Protein AF-A0A952C5L6-F1 (afdb_monomer_lite)

pLDDT: mean 90.6, std 7.29, range [55.19, 97.88]

Structure (mmCIF, N/CA/C/O backbone):
data_AF-A0A952C5L6-F1
#
_entry.id   AF-A0A952C5L6-F1
#
loop_
_atom_site.group_PDB
_atom_site.id
_atom_site.type_symbol
_atom_site.label_atom_id
_atom_site.label_alt_id
_atom_site.label_comp_id
_atom_site.label_asym_id
_atom_site.label_entity_id
_atom_site.label_seq_id
_atom_site.pdbx_PDB_ins_code
_atom_site.Cartn_x
_atom_site.Cartn_y
_atom_site.Cartn_z
_atom_site.occupancy
_atom_site.B_iso_or_equiv
_atom_site.auth_seq_id
_atom_site.auth_comp_id
_atom_site.auth_asym_id
_atom_site.auth_atom_id
_atom_site.pdbx_PDB_model_num
ATOM 1 N N . MET A 1 1 ? 37.192 -28.153 12.122 1.00 55.19 1 MET A N 1
ATOM 2 C CA . MET A 1 1 ? 35.811 -27.639 12.340 1.00 55.19 1 MET A CA 1
ATOM 3 C C . MET A 1 1 ? 35.531 -26.271 11.698 1.00 55.19 1 MET A C 1
ATOM 5 O O . MET A 1 1 ? 34.411 -26.068 11.243 1.00 55.19 1 MET A O 1
ATOM 9 N N . VAL A 1 2 ? 36.503 -25.351 11.609 1.00 61.19 2 VAL A N 1
ATOM 10 C CA . VAL A 1 2 ? 36.312 -23.989 11.049 1.00 61.19 2 VAL A CA 1
ATOM 11 C C . VAL A 1 2 ? 35.949 -23.981 9.550 1.00 61.19 2 VAL A C 1
ATOM 13 O O . VAL A 1 2 ? 35.061 -23.238 9.138 1.00 61.19 2 VAL A O 1
ATOM 16 N N . SER A 1 3 ? 36.536 -24.870 8.741 1.00 68.75 3 SER A N 1
ATOM 17 C CA . SER A 1 3 ? 36.285 -24.951 7.289 1.00 68.75 3 SER A CA 1
ATOM 18 C C . SER A 1 3 ? 34.852 -25.354 6.916 1.00 68.75 3 SER A C 1
ATOM 20 O O . SER A 1 3 ? 34.317 -24.880 5.916 1.00 68.75 3 SER A O 1
ATOM 22 N N . ARG A 1 4 ? 34.197 -26.189 7.739 1.00 73.62 4 ARG A N 1
ATOM 23 C CA . ARG A 1 4 ? 32.801 -26.617 7.532 1.00 73.62 4 ARG A CA 1
ATOM 24 C C . ARG A 1 4 ? 31.837 -25.446 7.743 1.00 73.62 4 ARG A C 1
ATOM 26 O O . ARG A 1 4 ? 30.969 -25.224 6.912 1.00 73.62 4 ARG A O 1
ATOM 33 N N . ARG A 1 5 ? 32.063 -24.640 8.791 1.00 79.31 5 ARG A N 1
ATOM 34 C CA . ARG A 1 5 ? 31.281 -23.420 9.064 1.00 79.31 5 ARG A CA 1
ATOM 35 C C . ARG A 1 5 ? 31.475 -22.358 7.977 1.00 79.31 5 ARG A C 1
ATOM 37 O O . ARG A 1 5 ? 30.507 -21.702 7.608 1.00 79.31 5 ARG A O 1
ATOM 44 N N . LEU A 1 6 ? 32.692 -22.211 7.445 1.00 83.25 6 LEU A N 1
ATOM 45 C CA . LEU A 1 6 ? 32.974 -21.269 6.358 1.00 83.25 6 LEU A CA 1
ATOM 46 C C . LEU A 1 6 ? 32.285 -21.682 5.047 1.00 83.25 6 LEU A C 1
ATOM 48 O O . LEU A 1 6 ? 31.628 -20.852 4.426 1.00 83.25 6 LEU A O 1
ATOM 52 N N . ARG A 1 7 ? 32.346 -22.968 4.671 1.00 87.38 7 ARG A N 1
ATOM 53 C CA . ARG A 1 7 ? 31.620 -23.493 3.500 1.00 87.38 7 ARG A CA 1
ATOM 54 C C . ARG A 1 7 ? 30.110 -23.298 3.623 1.00 87.38 7 ARG A C 1
ATOM 56 O O . ARG A 1 7 ? 29.495 -22.832 2.674 1.00 87.38 7 ARG A O 1
ATOM 63 N N . THR A 1 8 ? 29.522 -23.590 4.784 1.00 88.12 8 THR A N 1
ATOM 64 C CA . THR A 1 8 ? 28.085 -23.367 5.011 1.00 88.12 8 THR A CA 1
ATOM 65 C C . THR A 1 8 ? 27.709 -21.893 4.872 1.00 88.12 8 THR A C 1
ATOM 67 O O . THR A 1 8 ? 26.714 -21.596 4.223 1.00 88.12 8 THR A O 1
ATOM 70 N N . LYS A 1 9 ? 28.510 -20.962 5.408 1.00 89.81 9 LYS A N 1
ATOM 71 C CA . LYS A 1 9 ? 28.264 -19.520 5.234 1.00 89.81 9 LYS A CA 1
ATOM 72 C C . LYS A 1 9 ? 28.315 -19.100 3.767 1.00 89.81 9 LYS A C 1
ATOM 74 O O . LYS A 1 9 ? 27.418 -18.400 3.325 1.00 89.81 9 LYS A O 1
ATOM 79 N N . ILE A 1 10 ? 29.312 -19.562 3.011 1.00 92.94 10 ILE A N 1
ATOM 80 C CA . ILE A 1 10 ? 29.430 -19.254 1.577 1.00 92.94 10 ILE A CA 1
ATOM 81 C C . ILE A 1 10 ? 28.223 -19.801 0.808 1.00 92.94 10 ILE A C 1
ATOM 83 O O . ILE A 1 10 ? 27.631 -19.074 0.020 1.00 92.94 10 ILE A O 1
ATOM 87 N N . ILE A 1 11 ? 27.820 -21.047 1.075 1.00 94.25 11 ILE A N 1
ATOM 88 C CA . ILE A 1 11 ? 26.646 -21.657 0.436 1.00 94.25 11 ILE A CA 1
ATOM 89 C C . ILE A 1 11 ? 25.380 -20.856 0.757 1.00 94.25 11 ILE A C 1
ATOM 91 O O . ILE A 1 11 ? 24.641 -20.506 -0.158 1.00 94.25 11 ILE A O 1
ATOM 95 N N . LEU A 1 12 ? 25.146 -20.517 2.028 1.00 94.94 12 LEU A N 1
ATOM 96 C CA . LEU A 1 12 ? 23.989 -19.715 2.433 1.00 94.94 12 LEU A CA 1
ATOM 97 C C . LEU A 1 12 ? 24.001 -18.323 1.791 1.00 94.94 12 LEU A C 1
ATOM 99 O O . LEU A 1 12 ? 22.952 -17.857 1.356 1.00 94.94 12 LEU A O 1
ATOM 103 N N . SER A 1 13 ? 25.167 -17.681 1.676 1.00 94.06 13 SER A N 1
ATOM 104 C CA . SER A 1 13 ? 25.297 -16.394 0.989 1.00 94.06 13 SER A CA 1
ATOM 105 C C . SER A 1 13 ? 24.991 -16.506 -0.504 1.00 94.06 13 SER A C 1
ATOM 107 O O . SER A 1 13 ? 24.251 -15.682 -1.028 1.00 94.06 13 SER A O 1
ATOM 109 N N . VAL A 1 14 ? 25.510 -17.528 -1.192 1.00 96.62 14 VAL A N 1
ATOM 110 C CA . VAL A 1 14 ? 25.240 -17.753 -2.623 1.00 96.62 14 VAL A CA 1
ATOM 111 C C . VAL A 1 14 ? 23.756 -18.028 -2.859 1.00 96.62 14 VAL A C 1
ATOM 113 O O . VAL A 1 14 ? 23.161 -17.427 -3.750 1.00 96.62 14 VAL A O 1
ATOM 116 N N . VAL A 1 15 ? 23.138 -18.875 -2.032 1.00 97.38 15 VAL A N 1
ATOM 117 C CA . VAL A 1 15 ? 21.693 -19.148 -2.093 1.00 97.38 15 VAL A CA 1
ATOM 118 C C . VAL A 1 15 ? 20.887 -17.880 -1.811 1.00 97.38 15 VAL A C 1
ATOM 120 O O . VAL A 1 15 ? 19.935 -17.594 -2.530 1.00 97.38 15 VAL A O 1
ATOM 123 N N . GLY A 1 16 ? 21.287 -17.087 -0.814 1.00 97.06 16 GLY A N 1
ATOM 124 C CA . GLY A 1 16 ? 20.643 -15.814 -0.496 1.00 97.06 16 GLY A CA 1
ATOM 125 C C . GLY A 1 16 ? 20.720 -14.805 -1.643 1.00 97.06 16 GLY A C 1
ATOM 126 O O . GLY A 1 16 ? 19.719 -14.168 -1.959 1.00 97.06 16 GLY A O 1
ATOM 127 N N . ILE A 1 17 ? 21.872 -14.699 -2.313 1.00 97.12 17 ILE A N 1
ATOM 128 C CA . ILE A 1 17 ? 22.050 -13.830 -3.486 1.00 97.12 17 ILE A CA 1
ATOM 129 C C . ILE A 1 17 ? 21.202 -14.330 -4.659 1.00 97.12 17 ILE A C 1
ATOM 131 O O . ILE A 1 17 ? 20.502 -13.536 -5.281 1.00 97.12 17 ILE A O 1
ATOM 135 N N . ALA A 1 18 ? 21.211 -15.633 -4.946 1.00 96.94 18 ALA A N 1
ATOM 136 C CA . ALA A 1 18 ? 20.384 -16.206 -6.006 1.00 96.94 18 ALA A CA 1
ATOM 137 C C . ALA A 1 18 ? 18.885 -15.968 -5.751 1.00 96.94 18 ALA A C 1
ATOM 139 O O . ALA A 1 18 ? 18.153 -15.587 -6.663 1.00 96.94 18 ALA A O 1
ATOM 140 N N . TRP A 1 19 ? 18.443 -16.120 -4.500 1.00 97.62 19 TRP A N 1
ATOM 141 C CA . TRP A 1 19 ? 17.070 -15.828 -4.094 1.00 97.62 19 TRP A CA 1
ATOM 142 C C . TRP A 1 19 ? 16.722 -14.348 -4.259 1.00 97.62 19 TRP A C 1
ATOM 144 O O . TRP A 1 19 ? 15.676 -14.018 -4.812 1.00 97.62 19 TRP A O 1
ATOM 154 N N . LEU A 1 20 ? 17.616 -13.449 -3.841 1.00 97.25 20 LEU A N 1
ATOM 155 C CA . LEU A 1 20 ? 17.442 -12.012 -4.033 1.00 97.25 20 LEU A CA 1
ATOM 156 C C . LEU A 1 20 ? 17.286 -11.665 -5.518 1.00 97.25 20 LEU A C 1
ATOM 158 O O . LEU A 1 20 ? 16.375 -10.926 -5.875 1.00 97.25 20 LEU A O 1
ATOM 162 N N . MET A 1 21 ? 18.124 -12.233 -6.388 1.00 96.94 21 MET A N 1
ATOM 163 C CA . MET A 1 21 ? 18.027 -12.024 -7.835 1.00 96.94 21 MET A CA 1
ATOM 164 C C . MET A 1 21 ? 16.690 -12.522 -8.393 1.00 96.94 21 MET A C 1
ATOM 166 O O . MET A 1 21 ? 16.072 -11.826 -9.195 1.00 96.94 21 MET A O 1
ATOM 170 N N . ALA A 1 22 ? 16.208 -13.681 -7.936 1.00 96.75 22 ALA A N 1
ATOM 171 C CA . ALA A 1 22 ? 14.904 -14.206 -8.338 1.00 96.75 22 ALA A CA 1
ATOM 172 C C . ALA A 1 22 ? 13.745 -13.292 -7.898 1.00 96.75 22 ALA A C 1
ATOM 174 O O . ALA A 1 22 ? 12.822 -13.056 -8.674 1.00 96.75 22 ALA A O 1
ATOM 175 N N . VAL A 1 23 ? 13.814 -12.732 -6.685 1.00 96.75 23 VAL A N 1
ATOM 176 C CA . VAL A 1 23 ? 12.811 -11.788 -6.159 1.00 96.75 23 VAL A CA 1
ATOM 177 C C . VAL A 1 23 ? 12.863 -10.440 -6.880 1.00 96.75 23 VAL A C 1
ATOM 179 O O . VAL A 1 23 ? 11.818 -9.841 -7.117 1.00 96.75 23 VAL A O 1
ATOM 182 N N . LEU A 1 24 ? 14.054 -9.955 -7.238 1.00 96.88 24 LEU A N 1
ATOM 183 C CA . LEU A 1 24 ? 14.230 -8.672 -7.924 1.00 96.88 24 LEU A CA 1
ATOM 184 C C . LEU A 1 24 ? 13.933 -8.742 -9.424 1.00 96.88 24 LEU A C 1
ATOM 186 O O . LEU A 1 24 ? 13.646 -7.711 -10.032 1.00 96.88 24 LEU A O 1
ATOM 190 N N . PHE A 1 25 ? 13.971 -9.930 -10.026 1.00 95.69 25 PHE A N 1
ATOM 191 C CA . PHE A 1 25 ? 13.781 -10.089 -11.463 1.00 95.69 25 PHE A CA 1
ATOM 192 C C . PHE A 1 25 ? 12.446 -9.510 -11.984 1.00 95.69 25 PHE A C 1
ATOM 194 O O . PHE A 1 25 ? 12.494 -8.735 -12.941 1.00 95.69 25 PHE A O 1
ATOM 201 N N . PRO A 1 26 ? 11.271 -9.757 -11.365 1.00 95.69 26 PRO A N 1
ATOM 202 C CA . PRO A 1 26 ? 10.021 -9.118 -11.784 1.00 95.69 26 PRO A CA 1
ATOM 203 C C . PRO A 1 26 ? 10.051 -7.585 -11.701 1.00 95.69 26 PRO A C 1
ATOM 205 O O . PRO A 1 26 ? 9.474 -6.918 -12.553 1.00 95.69 26 PRO A O 1
ATOM 208 N N . PHE A 1 27 ? 10.748 -7.009 -10.717 1.00 95.69 27 PHE A N 1
ATOM 209 C CA . PHE A 1 27 ? 10.881 -5.553 -10.586 1.00 95.69 27 PHE A CA 1
ATOM 210 C C . PHE A 1 27 ? 11.778 -4.967 -11.672 1.00 95.69 27 PHE A C 1
ATOM 212 O O . PHE A 1 27 ? 11.444 -3.940 -12.260 1.00 95.69 27 PHE A O 1
ATOM 219 N N . TYR A 1 28 ? 12.888 -5.643 -11.975 1.00 93.69 28 TYR A N 1
ATOM 220 C CA . TYR A 1 28 ? 13.737 -5.299 -13.112 1.00 93.69 28 TYR A CA 1
ATOM 221 C C . TYR A 1 28 ? 12.943 -5.344 -14.423 1.00 93.69 28 TYR A C 1
ATOM 223 O O . TYR A 1 28 ? 13.008 -4.410 -15.220 1.00 93.69 28 TYR A O 1
ATOM 231 N N . TRP A 1 29 ? 12.135 -6.388 -14.612 1.00 93.69 29 TRP A N 1
ATOM 232 C CA . TRP A 1 29 ? 11.276 -6.526 -15.782 1.00 93.69 29 TRP A CA 1
ATOM 233 C C . TRP A 1 29 ? 10.253 -5.388 -15.895 1.00 93.69 29 TRP A C 1
ATOM 235 O O . TRP A 1 29 ? 10.120 -4.788 -16.961 1.00 93.69 29 TRP A O 1
ATOM 245 N N . LEU A 1 30 ? 9.575 -5.040 -14.795 1.00 94.00 30 LEU A N 1
ATOM 246 C CA . LEU A 1 30 ? 8.638 -3.911 -14.747 1.00 94.00 30 LEU A CA 1
ATOM 247 C C . LEU A 1 30 ? 9.319 -2.577 -15.076 1.00 94.00 30 LEU A C 1
ATOM 249 O O . LEU A 1 30 ? 8.758 -1.781 -15.824 1.00 94.00 30 LEU A O 1
ATOM 253 N N . LEU A 1 31 ? 10.536 -2.356 -14.572 1.00 93.00 31 LEU A N 1
ATOM 254 C CA . LEU A 1 31 ? 11.316 -1.153 -14.863 1.00 93.00 31 LEU A CA 1
ATOM 255 C C . LEU A 1 31 ? 11.726 -1.075 -16.341 1.00 93.00 31 LEU A C 1
ATOM 257 O O . LEU A 1 31 ? 11.686 -0.006 -16.941 1.00 93.00 31 LEU A O 1
ATOM 261 N N . MET A 1 32 ? 12.107 -2.198 -16.957 1.00 92.69 32 MET A N 1
ATOM 262 C CA . MET A 1 32 ? 12.380 -2.216 -18.396 1.00 92.69 32 MET A CA 1
ATOM 263 C C . MET A 1 32 ? 11.124 -1.907 -19.209 1.00 92.69 32 MET A C 1
ATOM 265 O O . MET A 1 32 ? 11.206 -1.176 -20.189 1.00 92.69 32 MET A O 1
ATOM 269 N N . LEU A 1 33 ? 9.975 -2.473 -18.830 1.00 92.12 33 LEU A N 1
ATOM 270 C CA . LEU A 1 33 ? 8.712 -2.241 -19.529 1.00 92.12 33 LEU A CA 1
ATOM 271 C C . LEU A 1 33 ? 8.250 -0.786 -19.426 1.00 92.12 33 LEU A C 1
ATOM 273 O O . LEU A 1 33 ? 7.751 -0.260 -20.415 1.00 92.12 33 LEU A O 1
ATOM 277 N N . SER A 1 34 ? 8.445 -0.127 -18.281 1.00 92.81 34 SER A N 1
ATOM 278 C CA . SER A 1 34 ? 8.034 1.273 -18.109 1.00 92.81 34 SER A CA 1
ATOM 279 C C . SER A 1 34 ? 8.853 2.264 -18.941 1.00 92.81 34 SER A C 1
ATOM 281 O O . SER A 1 34 ? 8.395 3.377 -19.182 1.00 92.81 34 SER A O 1
ATOM 283 N N . LEU A 1 35 ? 10.051 1.863 -19.379 1.00 93.62 35 LEU A N 1
ATOM 284 C CA . LEU A 1 35 ? 10.967 2.665 -20.197 1.00 93.62 35 LEU A CA 1
ATOM 285 C C . LEU A 1 35 ? 10.956 2.280 -21.684 1.00 93.62 35 LEU A C 1
ATOM 287 O O . LEU A 1 35 ? 11.688 2.876 -22.476 1.00 93.62 35 LEU A O 1
ATOM 291 N N . LYS A 1 36 ? 10.185 1.260 -22.067 1.00 92.06 36 LYS A N 1
ATOM 292 C CA . LYS A 1 36 ? 10.014 0.830 -23.458 1.00 92.06 36 LYS A CA 1
ATOM 293 C C . LYS A 1 36 ? 8.811 1.521 -24.072 1.00 92.06 36 LYS A C 1
ATOM 295 O O . LYS A 1 36 ? 7.816 1.747 -23.398 1.00 92.06 36 LYS A O 1
ATOM 300 N N . THR A 1 37 ? 8.864 1.739 -25.382 1.00 90.44 37 THR A N 1
ATOM 301 C CA . THR A 1 37 ? 7.659 2.096 -26.146 1.00 90.44 37 THR A CA 1
ATOM 302 C C . THR A 1 37 ? 6.642 0.951 -26.123 1.00 90.44 37 THR A C 1
ATOM 304 O O . THR A 1 37 ? 7.015 -0.222 -26.008 1.00 90.44 37 THR A O 1
ATOM 307 N N . GLN A 1 38 ? 5.358 1.261 -26.324 1.00 87.62 38 GLN A N 1
ATOM 308 C CA . GLN A 1 38 ? 4.290 0.254 -26.372 1.00 87.62 38 GLN A CA 1
ATOM 309 C C . GLN A 1 38 ? 4.593 -0.876 -27.375 1.00 87.62 38 GLN A C 1
ATOM 311 O O . GLN A 1 38 ? 4.411 -2.048 -27.063 1.00 87.62 38 GLN A O 1
ATOM 316 N N . GLN A 1 39 ? 5.138 -0.548 -28.550 1.00 87.75 39 GLN A N 1
ATOM 317 C CA . GLN A 1 39 ? 5.522 -1.538 -29.565 1.00 87.75 39 GLN A CA 1
ATOM 318 C C . GLN A 1 39 ? 6.652 -2.463 -29.081 1.00 87.75 39 GLN A C 1
ATOM 320 O O . GLN A 1 39 ? 6.598 -3.673 -29.290 1.00 87.75 39 GLN A O 1
ATOM 325 N N . GLN A 1 40 ? 7.658 -1.918 -28.389 1.00 89.00 40 GLN A N 1
ATOM 326 C CA . GLN A 1 40 ? 8.774 -2.694 -27.832 1.00 89.00 40 GLN A CA 1
ATOM 327 C C . GLN A 1 40 ? 8.365 -3.541 -26.621 1.00 89.00 40 GLN A C 1
ATOM 329 O O . GLN A 1 40 ? 8.975 -4.584 -26.374 1.00 89.00 40 GLN A O 1
ATOM 334 N N . ALA A 1 41 ? 7.358 -3.108 -25.860 1.00 88.31 41 ALA A N 1
ATOM 335 C CA . ALA A 1 41 ? 6.824 -3.853 -24.723 1.00 88.31 41 ALA A CA 1
ATOM 336 C C . ALA A 1 41 ? 6.137 -5.162 -25.157 1.00 88.31 41 ALA A C 1
ATOM 338 O O . ALA A 1 41 ? 6.249 -6.165 -24.453 1.00 88.31 41 ALA A O 1
ATOM 339 N N . PHE A 1 42 ? 5.494 -5.170 -26.331 1.00 90.25 42 PHE A N 1
ATOM 340 C CA . PHE A 1 42 ? 4.827 -6.347 -26.909 1.00 90.25 42 PHE A CA 1
ATOM 341 C C . PHE A 1 42 ? 5.682 -7.126 -27.928 1.00 90.25 42 PHE A C 1
ATOM 343 O O . PHE A 1 42 ? 5.197 -8.085 -28.528 1.00 90.25 42 PHE A O 1
ATOM 350 N N . ALA A 1 43 ? 6.945 -6.742 -28.142 1.00 89.00 43 ALA A N 1
ATOM 351 C CA . ALA A 1 43 ? 7.818 -7.398 -29.115 1.00 89.00 43 ALA A CA 1
ATOM 352 C C . ALA A 1 43 ? 8.195 -8.836 -28.699 1.00 89.00 43 ALA A C 1
ATOM 354 O O . ALA A 1 43 ? 8.511 -9.100 -27.535 1.00 89.00 43 ALA A O 1
ATOM 355 N N . TYR A 1 44 ? 8.224 -9.752 -29.676 1.00 85.94 44 TYR A N 1
ATOM 356 C CA . TYR A 1 44 ? 8.689 -11.131 -29.506 1.00 85.94 44 TYR A CA 1
ATOM 357 C C . TYR A 1 44 ? 9.780 -11.461 -30.545 1.00 85.94 44 TYR A C 1
ATOM 359 O O . TYR A 1 44 ? 9.510 -11.336 -31.740 1.00 85.94 44 TYR A O 1
ATOM 367 N N . PRO A 1 45 ? 10.992 -11.895 -30.140 1.00 86.12 45 PRO A N 1
ATOM 368 C CA . PRO A 1 45 ? 11.455 -12.117 -28.765 1.00 86.12 45 PRO A CA 1
ATOM 369 C C . PRO A 1 45 ? 11.646 -10.807 -27.965 1.00 86.12 45 PRO A C 1
ATOM 371 O O . PRO A 1 45 ? 11.819 -9.745 -28.567 1.00 86.12 45 PRO A O 1
ATOM 374 N N . PRO A 1 46 ? 11.640 -10.854 -26.615 1.00 85.25 46 PRO A N 1
ATOM 375 C CA . PRO A 1 46 ? 11.785 -9.655 -25.796 1.00 85.25 46 PRO A CA 1
ATOM 376 C C . PRO A 1 46 ? 13.109 -8.925 -26.030 1.00 85.25 46 PRO A C 1
ATOM 378 O O . PRO A 1 46 ? 14.191 -9.503 -25.933 1.00 85.25 46 PRO A O 1
ATOM 381 N N . LEU A 1 47 ? 13.021 -7.620 -26.275 1.00 86.00 47 LEU A N 1
ATOM 382 C CA . LEU A 1 47 ? 14.187 -6.766 -26.488 1.00 86.00 47 LEU A CA 1
ATOM 383 C C . LEU A 1 47 ? 14.848 -6.416 -25.149 1.00 86.00 47 LEU A C 1
ATOM 385 O O . LEU A 1 47 ? 14.238 -5.744 -24.318 1.00 86.00 47 LEU A O 1
ATOM 389 N N . PHE A 1 48 ? 16.093 -6.837 -24.929 1.00 83.75 48 PHE A N 1
ATOM 390 C CA . PHE A 1 48 ? 16.865 -6.420 -23.748 1.00 83.75 48 PHE A CA 1
ATOM 391 C C . PHE A 1 48 ? 17.623 -5.106 -23.966 1.00 83.75 48 PHE A C 1
ATOM 393 O O . PHE A 1 48 ? 17.843 -4.358 -23.019 1.00 83.75 48 PHE A O 1
ATOM 400 N N . LEU A 1 49 ? 17.974 -4.811 -25.219 1.00 84.88 49 LEU A N 1
ATOM 401 C CA . LEU A 1 49 ? 18.588 -3.558 -25.646 1.00 84.88 49 LEU A CA 1
ATOM 402 C C . LEU A 1 49 ? 17.515 -2.690 -26.306 1.00 84.88 49 LEU A C 1
ATOM 404 O O . LEU A 1 49 ? 16.877 -3.111 -27.269 1.00 84.88 49 LEU A O 1
ATOM 408 N N . PHE A 1 50 ? 17.296 -1.498 -25.770 1.00 87.12 50 PHE A N 1
ATOM 409 C CA . PHE A 1 50 ? 16.334 -0.523 -26.275 1.00 87.12 50 PHE A CA 1
ATOM 410 C C . PHE A 1 50 ? 16.799 0.880 -25.875 1.00 87.12 50 PHE A C 1
ATOM 412 O O . PHE A 1 50 ? 17.623 1.025 -24.974 1.00 87.12 50 PHE A O 1
ATOM 419 N N . ASN A 1 51 ? 16.272 1.906 -26.540 1.00 89.19 51 ASN A N 1
ATOM 420 C CA . ASN A 1 51 ? 16.490 3.294 -26.143 1.00 89.19 51 ASN A CA 1
ATOM 421 C C . ASN A 1 51 ? 15.435 3.662 -25.090 1.00 89.19 51 ASN A C 1
ATOM 423 O O . ASN A 1 51 ? 14.252 3.641 -25.434 1.00 89.19 51 ASN A O 1
ATOM 427 N N . PRO A 1 52 ? 15.819 3.953 -23.832 1.00 89.88 52 PRO A N 1
ATOM 428 C CA . PRO A 1 52 ? 14.859 4.289 -22.785 1.00 89.88 52 PRO A CA 1
ATOM 429 C C . PRO A 1 52 ? 14.073 5.555 -23.131 1.00 89.88 52 PRO A C 1
ATOM 431 O O . PRO A 1 52 ? 14.670 6.562 -23.518 1.00 89.88 52 PRO A O 1
ATOM 434 N N . THR A 1 53 ? 12.753 5.524 -22.951 1.00 91.56 53 THR A N 1
ATOM 435 C CA . THR A 1 53 ? 11.878 6.687 -23.140 1.00 91.56 53 THR A CA 1
ATOM 436 C C . THR A 1 53 ? 11.179 7.064 -21.833 1.00 91.56 53 THR A C 1
ATOM 438 O O . THR A 1 53 ? 10.797 6.216 -21.032 1.00 91.56 53 THR A O 1
ATOM 441 N N . GLY A 1 54 ? 11.027 8.371 -21.601 1.00 89.81 54 GLY A N 1
ATOM 442 C CA . GLY A 1 54 ? 10.257 8.926 -20.478 1.00 89.81 54 GLY A CA 1
ATOM 443 C C . GLY A 1 54 ? 8.837 9.349 -20.864 1.00 89.81 54 GLY A C 1
ATOM 444 O O . GLY A 1 54 ? 8.123 9.923 -20.046 1.00 89.81 54 GLY A O 1
ATOM 445 N N . GLU A 1 55 ? 8.437 9.098 -22.111 1.00 90.69 55 GLU A N 1
ATOM 446 C CA . GLU A 1 55 ? 7.180 9.565 -22.699 1.00 90.69 55 GLU A CA 1
ATOM 447 C C . GLU A 1 55 ? 5.965 9.083 -21.905 1.00 90.69 55 GLU A C 1
ATOM 449 O O . GLU A 1 55 ? 5.101 9.885 -21.574 1.00 90.69 55 GLU A O 1
ATOM 454 N N . HIS A 1 56 ? 5.955 7.815 -21.487 1.00 90.75 56 HIS A N 1
ATOM 455 C CA . HIS A 1 56 ? 4.877 7.254 -20.672 1.00 90.75 56 HIS A CA 1
ATOM 456 C C . HIS A 1 56 ? 4.724 7.943 -19.313 1.00 90.75 56 HIS A C 1
ATOM 458 O O . HIS A 1 56 ? 3.611 8.068 -18.817 1.00 90.75 56 HIS A O 1
ATOM 464 N N . TYR A 1 57 ? 5.816 8.427 -18.716 1.00 92.25 57 TYR A N 1
ATOM 465 C CA . TYR A 1 57 ? 5.737 9.196 -17.475 1.00 92.25 57 TYR A CA 1
ATOM 466 C C . TYR A 1 57 ? 5.166 10.592 -17.732 1.00 92.25 57 TYR A C 1
ATOM 468 O O . TYR A 1 57 ? 4.280 11.023 -17.000 1.00 92.25 57 TYR A O 1
ATOM 476 N N . LEU A 1 58 ? 5.633 11.287 -18.774 1.00 91.75 58 LEU A N 1
ATOM 477 C CA . LEU A 1 58 ? 5.097 12.600 -19.148 1.00 91.75 58 LEU A CA 1
ATOM 478 C C . LEU A 1 58 ? 3.601 12.521 -19.471 1.00 91.75 58 LEU A C 1
ATOM 480 O O . LEU A 1 58 ? 2.824 13.305 -18.935 1.00 91.75 58 LEU A O 1
ATOM 484 N N . ASP A 1 59 ? 3.205 11.542 -20.281 1.00 92.38 59 ASP A N 1
ATOM 485 C CA . ASP A 1 59 ? 1.815 11.282 -20.651 1.00 92.38 59 ASP A CA 1
ATOM 486 C C . ASP A 1 59 ? 0.949 10.997 -19.416 1.00 92.38 59 ASP A C 1
ATOM 488 O O . ASP A 1 59 ? -0.099 11.608 -19.221 1.00 92.38 59 ASP A O 1
ATOM 492 N N . LEU A 1 60 ? 1.448 10.168 -18.497 1.00 92.44 60 LEU A N 1
ATOM 493 C CA . LEU A 1 60 ? 0.770 9.848 -17.245 1.00 92.44 60 LEU A CA 1
ATOM 494 C C . LEU A 1 60 ? 0.541 11.089 -16.364 1.00 92.44 60 LEU A C 1
ATOM 496 O O . LEU A 1 60 ? -0.538 11.229 -15.795 1.00 92.44 60 LEU A O 1
ATOM 500 N N . PHE A 1 61 ? 1.490 12.023 -16.271 1.00 92.44 61 PHE A N 1
ATOM 501 C CA . PHE A 1 61 ? 1.310 13.236 -15.458 1.00 92.44 61 PHE A CA 1
ATOM 502 C C . PHE A 1 61 ? 0.533 14.362 -16.153 1.00 92.44 61 PHE A C 1
ATOM 504 O O . PHE A 1 61 ? -0.115 15.145 -15.457 1.00 92.44 61 PHE A O 1
ATOM 511 N N . LEU A 1 62 ? 0.617 14.477 -17.480 1.0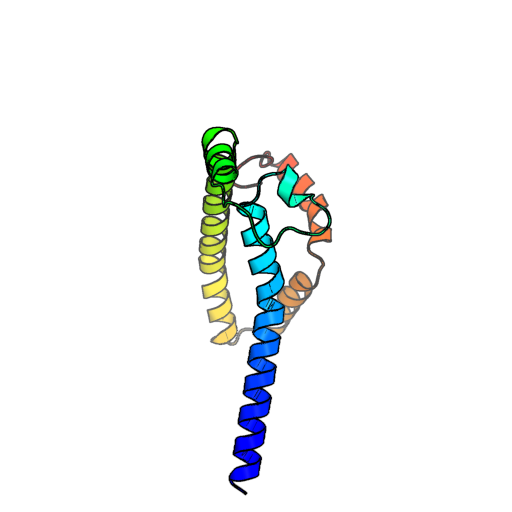0 93.38 62 LEU A N 1
ATOM 512 C CA . LEU A 1 62 ? 0.059 15.608 -18.232 1.00 93.38 62 LEU A CA 1
ATOM 513 C C . LEU A 1 62 ? -1.288 15.295 -18.887 1.00 93.38 62 LEU A C 1
ATOM 515 O O . LEU A 1 62 ? -2.140 16.178 -18.961 1.00 93.38 62 LEU A O 1
ATOM 519 N N . ASN A 1 63 ? -1.483 14.058 -19.340 1.00 92.38 63 ASN A N 1
ATOM 520 C CA . ASN A 1 63 ? -2.614 13.668 -20.181 1.00 92.38 63 ASN A CA 1
ATOM 521 C C . ASN A 1 63 ? -3.576 12.688 -19.489 1.00 92.38 63 ASN A C 1
ATOM 523 O O . ASN A 1 63 ? -4.564 12.275 -20.094 1.00 92.38 63 ASN A O 1
ATOM 527 N N . THR A 1 64 ? -3.332 12.322 -18.223 1.00 92.31 64 THR A N 1
ATOM 528 C CA . THR A 1 64 ? -4.226 11.442 -17.451 1.00 92.31 64 THR A CA 1
ATOM 529 C C . THR A 1 64 ? -4.601 12.031 -16.090 1.00 92.31 64 THR A C 1
ATOM 531 O O . THR A 1 64 ? -3.904 12.882 -15.540 1.00 92.31 64 THR A O 1
ATOM 534 N N . ASP A 1 65 ? -5.674 11.512 -15.486 1.00 92.50 65 ASP A N 1
ATOM 535 C CA . ASP A 1 65 ? -6.103 11.853 -14.120 1.00 92.50 65 ASP A CA 1
ATOM 536 C C . ASP A 1 65 ? -5.194 11.270 -13.016 1.00 92.50 65 ASP A C 1
ATOM 538 O O . ASP A 1 65 ? -5.504 11.370 -11.821 1.00 92.50 65 ASP A O 1
ATOM 542 N N . PHE A 1 66 ? -4.051 10.672 -13.371 1.00 93.38 66 PHE A N 1
ATOM 543 C CA . PHE A 1 66 ? -3.132 10.061 -12.413 1.00 93.38 66 PHE A CA 1
ATOM 544 C C . PHE A 1 66 ? -2.753 10.978 -11.239 1.00 93.38 66 PHE A C 1
ATOM 546 O O . PHE A 1 66 ? -2.836 10.506 -10.102 1.00 93.38 66 PHE A O 1
ATOM 553 N N . PRO A 1 67 ? -2.412 12.274 -11.420 1.00 92.56 67 PRO A N 1
ATOM 554 C CA . PRO A 1 67 ? -2.081 13.139 -10.286 1.00 92.56 67 PRO A CA 1
ATOM 555 C C . PRO A 1 67 ? -3.221 13.245 -9.265 1.00 92.56 67 PRO A C 1
ATOM 557 O O . PRO A 1 67 ? -2.982 13.308 -8.055 1.00 92.56 67 PRO A O 1
ATOM 560 N N . ARG A 1 68 ? -4.476 13.218 -9.733 1.00 91.50 68 ARG A N 1
ATOM 561 C CA . ARG A 1 68 ? -5.664 13.233 -8.874 1.00 91.50 68 ARG A CA 1
ATOM 562 C C . ARG A 1 68 ? -5.813 11.912 -8.121 1.00 91.50 68 ARG A C 1
ATOM 564 O O . ARG A 1 68 ? -6.017 11.945 -6.907 1.00 91.50 68 ARG A O 1
ATOM 571 N N . PHE A 1 69 ? -5.683 10.770 -8.796 1.00 90.94 69 PHE A N 1
ATOM 572 C CA . PHE A 1 69 ? -5.777 9.449 -8.157 1.00 90.94 69 PHE A CA 1
ATOM 573 C C . PHE A 1 69 ? -4.647 9.198 -7.157 1.00 90.94 69 PHE A C 1
ATOM 575 O O . PHE A 1 69 ? -4.885 8.693 -6.056 1.00 90.94 69 PHE A O 1
ATOM 582 N N . PHE A 1 70 ? -3.432 9.619 -7.500 1.00 93.31 70 PHE A N 1
ATOM 583 C CA . PHE A 1 70 ? -2.271 9.551 -6.624 1.00 93.31 70 PHE A CA 1
ATOM 584 C C . PHE A 1 70 ? -2.491 10.376 -5.353 1.00 93.31 70 PHE A C 1
ATOM 586 O O . PHE A 1 70 ? -2.317 9.878 -4.239 1.00 93.31 70 PHE A O 1
ATOM 593 N N . ARG A 1 71 ? -2.980 11.612 -5.503 1.00 93.38 71 ARG A N 1
ATOM 594 C CA . ARG A 1 71 ? -3.307 12.482 -4.372 1.00 93.38 71 ARG A CA 1
ATOM 595 C C . ARG A 1 71 ? -4.433 11.911 -3.503 1.00 93.38 71 ARG A C 1
ATOM 597 O O . ARG A 1 71 ? -4.311 11.930 -2.281 1.00 93.38 71 ARG A O 1
ATOM 604 N N . ASN A 1 72 ? -5.499 11.378 -4.103 1.00 93.25 72 ASN A N 1
ATOM 605 C CA . ASN A 1 72 ? -6.575 10.712 -3.360 1.00 93.25 72 ASN A CA 1
ATOM 606 C C . ASN A 1 72 ? -6.034 9.536 -2.533 1.00 93.25 72 ASN A C 1
ATOM 608 O O . ASN A 1 72 ? -6.344 9.430 -1.349 1.00 93.25 72 ASN A O 1
ATOM 612 N N . SER A 1 73 ? -5.169 8.711 -3.127 1.00 93.50 73 SER A N 1
ATOM 613 C CA . SER A 1 73 ? -4.555 7.562 -2.451 1.00 93.50 73 SER A CA 1
ATOM 614 C C . SER A 1 73 ? -3.686 7.989 -1.269 1.00 93.50 73 SER A C 1
ATOM 616 O O . SER A 1 73 ? -3.763 7.380 -0.206 1.00 93.50 73 SER A O 1
ATOM 618 N N . ILE A 1 74 ? -2.902 9.063 -1.418 1.00 95.00 74 ILE A N 1
ATOM 619 C CA . ILE A 1 74 ? -2.104 9.628 -0.320 1.00 95.00 74 ILE A CA 1
ATOM 620 C C . ILE A 1 74 ? -3.007 10.098 0.823 1.00 95.00 74 ILE A C 1
ATOM 622 O O . ILE A 1 74 ? -2.750 9.756 1.978 1.00 95.00 74 ILE A O 1
ATOM 626 N N . TYR A 1 75 ? -4.062 10.859 0.516 1.00 93.69 75 TYR A N 1
ATOM 627 C CA . TYR A 1 75 ? -4.976 11.366 1.541 1.00 93.69 75 TYR A CA 1
ATOM 628 C C . TYR A 1 75 ? -5.647 10.235 2.317 1.00 93.69 75 TYR A C 1
ATOM 630 O O . TYR A 1 75 ? -5.644 10.257 3.549 1.00 93.69 75 TYR A O 1
ATOM 638 N N . VAL A 1 76 ? -6.167 9.231 1.608 1.00 94.12 76 VAL A N 1
ATOM 639 C CA . VAL A 1 76 ? -6.815 8.076 2.235 1.00 94.12 76 VAL A CA 1
ATOM 640 C C . VAL A 1 76 ? -5.798 7.269 3.043 1.00 94.12 76 VAL A C 1
ATOM 642 O O . VAL A 1 76 ? -6.031 7.024 4.221 1.00 94.12 76 VAL A O 1
ATOM 645 N N . ALA A 1 77 ? -4.632 6.934 2.480 1.00 95.38 77 ALA A N 1
ATOM 646 C CA . ALA A 1 77 ? -3.618 6.135 3.172 1.00 95.38 77 ALA A CA 1
ATOM 647 C C . ALA A 1 77 ? -3.132 6.794 4.471 1.00 95.38 77 ALA A C 1
ATOM 649 O O . ALA A 1 77 ? -3.085 6.143 5.516 1.00 95.38 77 ALA A O 1
ATOM 650 N N . ILE A 1 78 ? -2.809 8.091 4.431 1.00 96.19 78 ILE A N 1
ATOM 651 C CA . ILE A 1 78 ? -2.376 8.831 5.623 1.00 96.19 78 ILE A CA 1
ATOM 652 C C . ILE A 1 78 ? -3.515 8.901 6.645 1.00 96.19 78 ILE A C 1
ATOM 654 O O . ILE A 1 78 ? -3.292 8.608 7.821 1.00 96.19 78 ILE A O 1
ATOM 658 N N . GLY A 1 79 ? -4.733 9.236 6.206 1.00 94.94 79 GLY A N 1
ATOM 659 C CA . GLY A 1 79 ? -5.906 9.297 7.078 1.00 94.94 79 GLY A CA 1
ATOM 660 C C . GLY A 1 79 ? -6.177 7.965 7.781 1.00 94.94 79 GLY A C 1
ATOM 661 O O . GLY A 1 79 ? -6.334 7.930 9.004 1.00 94.94 79 GLY A O 1
ATOM 662 N N . THR A 1 80 ? -6.143 6.856 7.038 1.00 94.81 80 THR A N 1
ATOM 663 C CA . THR A 1 80 ? -6.328 5.506 7.580 1.00 94.81 80 THR A CA 1
ATOM 664 C C . THR A 1 80 ? -5.233 5.134 8.574 1.00 94.81 80 THR A C 1
ATOM 666 O O . THR A 1 80 ? -5.551 4.593 9.635 1.00 94.81 80 THR A O 1
ATOM 669 N N . VAL A 1 81 ? -3.960 5.429 8.283 1.00 96.75 81 VAL A N 1
ATOM 670 C CA . VAL A 1 81 ? -2.841 5.138 9.197 1.00 96.75 81 VAL A CA 1
ATOM 671 C C . VAL A 1 81 ? -2.986 5.918 10.498 1.00 96.75 81 VAL A C 1
ATOM 673 O O . VAL A 1 81 ? -2.937 5.318 11.572 1.00 96.75 81 VAL A O 1
ATOM 676 N N . VAL A 1 82 ? -3.214 7.229 10.416 1.00 97.19 82 VAL A N 1
ATOM 677 C CA . VAL A 1 82 ? -3.356 8.086 11.600 1.00 97.19 82 VAL A CA 1
ATOM 678 C C . VAL A 1 82 ? -4.528 7.618 12.458 1.00 97.19 82 VAL A C 1
ATOM 680 O O . VAL A 1 82 ? -4.345 7.367 13.650 1.00 97.19 82 VAL A O 1
ATOM 683 N N . LEU A 1 83 ? -5.706 7.418 11.862 1.00 96.00 83 LEU A N 1
ATOM 684 C CA . LEU A 1 83 ? -6.892 6.969 12.592 1.00 96.00 83 LEU A CA 1
ATOM 685 C C . LEU A 1 83 ? -6.680 5.588 13.235 1.00 96.00 83 LEU A C 1
ATOM 687 O O . LEU A 1 83 ? -7.005 5.383 14.407 1.00 96.00 83 LEU A O 1
ATOM 691 N N . SER A 1 84 ? -6.069 4.658 12.496 1.00 96.3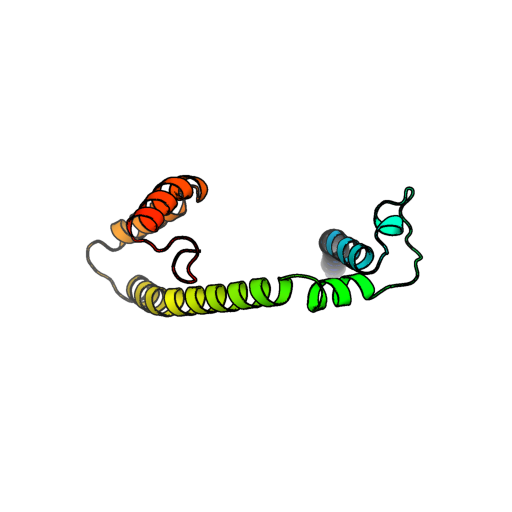1 84 SER A N 1
ATOM 692 C CA . SER A 1 84 ? -5.754 3.315 12.994 1.00 96.31 84 SER A CA 1
ATOM 693 C C . SER A 1 84 ? -4.749 3.346 14.142 1.00 96.31 84 SER A C 1
ATOM 695 O O . SER A 1 84 ? -4.865 2.550 15.069 1.00 96.31 84 SER A O 1
ATOM 697 N N . MET A 1 85 ? -3.776 4.259 14.122 1.00 97.50 85 MET A N 1
ATOM 698 C CA . MET A 1 85 ? -2.824 4.425 15.221 1.00 97.50 85 MET A CA 1
ATOM 699 C C . MET A 1 85 ? -3.482 5.051 16.450 1.00 97.50 85 MET A C 1
ATOM 701 O O . MET A 1 85 ? -3.283 4.549 17.556 1.00 97.50 85 MET A O 1
ATOM 705 N N . VAL A 1 86 ? -4.295 6.096 16.267 1.00 97.88 86 VAL A N 1
ATOM 706 C CA . VAL A 1 86 ? -5.001 6.780 17.363 1.00 97.88 86 VAL A CA 1
ATOM 707 C C . VAL A 1 86 ? -5.888 5.811 18.143 1.00 97.88 86 VAL A C 1
ATOM 709 O O . VAL A 1 86 ? -5.914 5.864 19.369 1.00 97.88 86 VAL A O 1
ATOM 712 N N . VAL A 1 87 ? -6.570 4.889 17.460 1.00 96.38 87 VAL A N 1
ATOM 713 C CA . VAL A 1 87 ? -7.429 3.889 18.116 1.00 96.38 87 VAL A CA 1
ATOM 714 C C . VAL A 1 87 ? -6.641 2.639 18.528 1.00 96.38 87 VAL A C 1
ATOM 716 O O . VAL A 1 87 ? -6.808 2.109 19.629 1.00 96.38 87 VAL A O 1
ATOM 719 N N . GLY A 1 88 ? -5.765 2.153 17.651 1.00 95.62 88 GLY A N 1
ATOM 720 C CA . GLY A 1 88 ? -5.074 0.876 17.805 1.00 95.62 88 GLY A CA 1
ATOM 721 C C . GLY A 1 88 ? -3.959 0.894 18.844 1.00 95.62 88 GLY A C 1
ATOM 722 O O . GLY A 1 88 ? -3.796 -0.095 19.559 1.00 95.62 88 GLY A O 1
ATOM 723 N N . VAL A 1 89 ? -3.209 1.995 18.975 1.00 97.06 89 VAL A N 1
ATOM 724 C CA . VAL A 1 89 ? -2.098 2.088 19.939 1.00 97.06 89 VAL A CA 1
ATOM 725 C C . VAL A 1 89 ? -2.604 2.034 21.387 1.00 97.06 89 VAL A C 1
ATOM 727 O O . VAL A 1 89 ? -2.105 1.185 22.133 1.00 97.06 89 VAL A O 1
ATOM 730 N N . PRO A 1 90 ? -3.612 2.829 21.807 1.00 95.31 90 PRO A N 1
ATOM 731 C CA . PRO A 1 90 ? -4.174 2.718 23.152 1.00 95.31 90 PRO A CA 1
ATOM 732 C C . PRO A 1 90 ? -4.774 1.338 23.418 1.00 95.31 90 PRO A C 1
ATOM 734 O O . PRO A 1 90 ? -4.487 0.738 24.454 1.00 95.31 90 PRO A O 1
ATOM 737 N N . ALA A 1 91 ? -5.532 0.787 22.461 1.00 93.38 91 ALA A N 1
ATOM 738 C CA . ALA A 1 91 ? -6.107 -0.548 22.594 1.00 93.38 91 ALA A CA 1
ATOM 739 C C . ALA A 1 91 ? -5.008 -1.602 22.816 1.00 93.38 91 ALA A C 1
ATOM 741 O O . ALA A 1 91 ? -5.045 -2.353 23.795 1.00 93.38 91 ALA A O 1
ATOM 742 N N . ALA A 1 92 ? -3.981 -1.620 21.963 1.00 94.19 92 ALA A N 1
ATOM 743 C CA . ALA A 1 92 ? -2.853 -2.539 22.083 1.00 94.19 92 ALA A CA 1
ATOM 744 C C . ALA A 1 92 ? -2.101 -2.363 23.411 1.00 94.19 92 ALA A C 1
ATOM 746 O O . ALA A 1 92 ? -1.702 -3.355 24.031 1.00 94.19 92 ALA A O 1
ATOM 747 N N . TYR A 1 93 ? -1.932 -1.124 23.884 1.00 95.00 93 TYR A N 1
ATOM 748 C CA . TYR A 1 93 ? -1.306 -0.838 25.173 1.00 95.00 93 TYR A CA 1
ATOM 749 C C . TYR A 1 93 ? -2.110 -1.435 26.335 1.00 95.00 93 TYR A C 1
ATOM 751 O O . TYR A 1 93 ? -1.557 -2.187 27.142 1.00 95.00 93 TYR A O 1
ATOM 759 N N . THR A 1 94 ? -3.424 -1.209 26.377 1.00 94.00 94 THR A N 1
ATOM 760 C CA . THR A 1 94 ? -4.309 -1.779 27.403 1.00 94.00 94 THR A CA 1
ATOM 761 C C . THR A 1 94 ? -4.289 -3.307 27.385 1.00 94.00 94 THR A C 1
ATOM 763 O O . THR A 1 94 ? -4.127 -3.937 28.433 1.00 94.00 94 THR A O 1
ATOM 766 N N . PHE A 1 95 ? -4.369 -3.926 26.203 1.00 92.50 95 PHE A N 1
ATOM 767 C CA . PHE A 1 95 ? -4.308 -5.384 26.068 1.00 92.50 95 PHE A CA 1
ATOM 768 C C . PHE A 1 95 ? -2.957 -5.977 26.474 1.00 92.50 95 PHE A C 1
ATOM 770 O O . PHE A 1 95 ? -2.900 -7.125 26.909 1.00 92.50 95 PHE A O 1
ATOM 777 N N . SER A 1 96 ? -1.862 -5.238 26.361 1.00 93.00 96 SER A N 1
ATOM 778 C CA . SER A 1 96 ? -0.533 -5.759 26.695 1.00 93.00 96 SER A CA 1
ATOM 779 C C . SER A 1 96 ? -0.144 -5.512 28.151 1.00 93.00 96 SER A C 1
ATOM 781 O O . SER A 1 96 ? 0.496 -6.375 28.747 1.00 93.00 96 SER A O 1
ATOM 783 N N . ARG A 1 97 ? -0.534 -4.374 28.742 1.00 92.75 97 ARG A N 1
ATOM 784 C CA . ARG A 1 97 ? -0.069 -3.958 30.077 1.00 92.75 97 ARG A CA 1
ATOM 785 C C . ARG A 1 97 ? -1.089 -4.213 31.186 1.00 92.75 97 ARG A C 1
ATOM 787 O O . ARG A 1 97 ? -0.685 -4.516 32.306 1.00 92.75 97 ARG A O 1
ATOM 794 N N . TRP A 1 98 ? -2.391 -4.162 30.899 1.00 92.88 98 TRP A N 1
ATOM 795 C CA . TRP A 1 98 ? -3.425 -4.386 31.912 1.00 92.88 98 TRP A CA 1
ATOM 796 C C . TRP A 1 98 ? -4.028 -5.795 31.880 1.00 92.88 98 TRP A C 1
ATOM 798 O O . TRP A 1 98 ? -4.097 -6.492 30.856 1.00 92.88 98 TRP A O 1
ATOM 808 N N . ARG A 1 99 ? -4.462 -6.229 33.069 1.00 88.69 99 ARG A N 1
ATOM 809 C CA . ARG A 1 99 ? -5.254 -7.440 33.294 1.00 88.69 99 ARG A CA 1
ATOM 810 C C . ARG A 1 99 ? -6.657 -6.998 33.695 1.00 88.69 99 ARG A C 1
ATOM 812 O O . ARG A 1 99 ? -6.830 -6.381 34.736 1.00 88.69 99 ARG A O 1
ATOM 819 N N . PHE A 1 100 ? -7.641 -7.309 32.862 1.00 92.50 100 PHE A N 1
ATOM 820 C CA . PHE A 1 100 ? -9.047 -6.991 33.097 1.00 92.50 100 PHE A CA 1
ATOM 821 C C . PHE A 1 100 ? -9.927 -8.192 32.732 1.00 92.50 100 PHE A C 1
ATOM 823 O O . PHE A 1 100 ? -9.516 -9.085 31.981 1.00 92.50 100 PHE A O 1
ATOM 830 N N . ARG A 1 101 ? -11.137 -8.238 33.295 1.00 91.56 101 ARG A N 1
ATOM 831 C CA . ARG A 1 101 ? -12.097 -9.328 33.066 1.00 91.56 101 ARG A CA 1
ATOM 832 C C . ARG A 1 101 ? -12.592 -9.271 31.614 1.00 91.56 101 ARG A C 1
ATOM 834 O O . ARG A 1 101 ? -12.927 -8.200 31.131 1.00 91.56 101 ARG A O 1
ATOM 841 N N . GLY A 1 102 ? -12.615 -10.407 30.911 1.00 92.19 102 GLY A N 1
ATOM 842 C CA . GLY A 1 102 ? -13.053 -10.486 29.505 1.00 92.19 102 GLY A CA 1
ATOM 843 C C . GLY A 1 102 ? -11.959 -10.276 28.445 1.00 92.19 102 GLY A C 1
ATOM 844 O O . GLY A 1 102 ? -12.228 -10.450 27.259 1.00 92.19 102 GLY A O 1
ATOM 845 N N . LYS A 1 103 ? -10.709 -9.997 28.847 1.00 92.12 103 LYS A N 1
ATOM 846 C CA . LYS A 1 103 ? -9.557 -9.804 27.943 1.00 92.12 103 LYS A CA 1
ATOM 847 C C . LYS A 1 103 ? -9.388 -10.916 26.898 1.00 92.12 103 LYS A C 1
ATOM 849 O O . LYS A 1 103 ? -9.207 -10.624 25.722 1.00 92.12 103 LYS A O 1
ATOM 854 N N . GLY A 1 104 ? -9.439 -12.179 27.327 1.00 92.88 104 GLY A N 1
ATOM 855 C CA . GLY A 1 104 ? -9.265 -13.330 26.432 1.00 92.88 104 GLY A CA 1
ATOM 856 C C . GLY A 1 104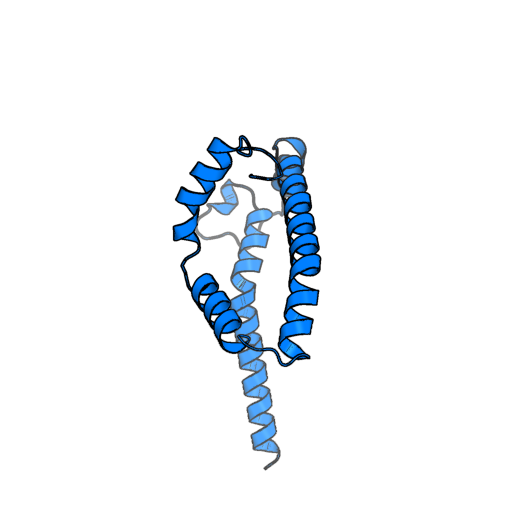 ? -10.381 -13.443 25.393 1.00 92.88 104 GLY A C 1
ATOM 857 O O . GLY A 1 104 ? -10.103 -13.673 24.222 1.00 92.88 104 GLY A O 1
ATOM 858 N N . LEU A 1 105 ? -11.626 -13.189 25.807 1.00 95.62 105 LEU A N 1
ATOM 859 C CA . LEU A 1 105 ? -12.781 -13.193 24.915 1.00 95.62 105 LEU A CA 1
ATOM 860 C C . LEU A 1 105 ? -12.658 -12.079 23.866 1.00 95.62 105 LEU A C 1
ATOM 862 O O . LEU A 1 105 ? -12.788 -12.356 22.681 1.00 95.62 105 LEU A O 1
ATOM 866 N N . MET A 1 106 ? -12.338 -10.843 24.268 1.00 94.62 106 MET A N 1
ATOM 867 C CA . MET A 1 106 ? -12.157 -9.728 23.323 1.00 94.62 106 MET A CA 1
ATOM 868 C C . MET A 1 106 ? -11.031 -9.988 22.314 1.00 94.62 106 MET A C 1
ATOM 870 O O . MET A 1 106 ? -11.199 -9.710 21.130 1.00 94.62 106 MET A O 1
ATOM 874 N N . LEU A 1 107 ? -9.903 -10.557 22.754 1.00 93.00 107 LEU A N 1
ATOM 875 C CA . LEU A 1 107 ? -8.822 -10.946 21.844 1.00 93.00 107 LEU A CA 1
ATOM 876 C C . LEU A 1 107 ? -9.274 -12.032 20.860 1.00 93.00 107 LEU A C 1
ATOM 878 O O . LEU A 1 107 ? -8.983 -11.921 19.672 1.00 93.00 107 LEU A O 1
ATOM 882 N N . ALA A 1 108 ? -10.020 -13.037 21.326 1.00 94.44 108 ALA A N 1
ATOM 883 C CA . ALA A 1 108 ? -10.589 -14.063 20.456 1.00 94.44 108 ALA A CA 1
ATOM 884 C C . ALA A 1 108 ? -11.552 -13.459 19.418 1.00 94.44 108 ALA A C 1
ATOM 886 O O . ALA A 1 108 ? -11.445 -13.783 18.239 1.00 94.44 108 ALA A O 1
ATOM 887 N N . TRP A 1 109 ? -12.419 -12.522 19.815 1.00 94.31 109 TRP A N 1
ATOM 888 C CA . TRP A 1 109 ? -13.312 -11.810 18.892 1.00 94.31 109 TRP A CA 1
ATOM 889 C C . TRP A 1 109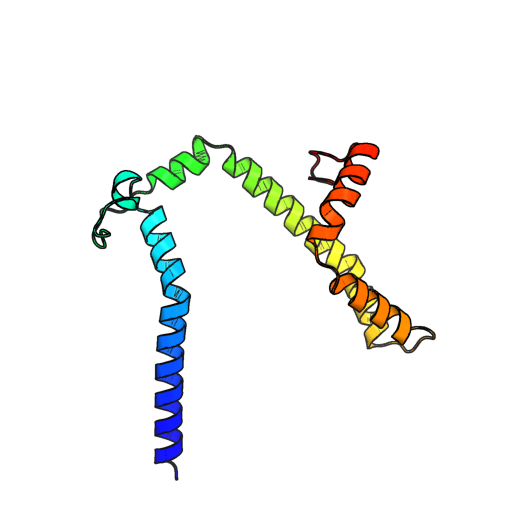 ? -12.554 -11.035 17.813 1.00 94.31 109 TRP A C 1
ATOM 891 O O . TRP A 1 109 ? -12.885 -11.149 16.634 1.00 94.31 109 TRP A O 1
ATOM 901 N N . ILE A 1 110 ? -11.512 -10.285 18.188 1.00 93.06 110 ILE A N 1
ATOM 902 C CA . ILE A 1 110 ? -10.678 -9.548 17.225 1.00 93.06 110 ILE A CA 1
ATOM 903 C C . ILE A 1 110 ? -10.022 -10.511 16.226 1.00 93.06 110 ILE A C 1
ATOM 905 O O . ILE A 1 110 ? -9.953 -10.211 15.035 1.00 93.06 110 ILE A O 1
ATOM 909 N N . LEU A 1 111 ? -9.549 -11.669 16.696 1.00 93.69 111 LEU A N 1
ATOM 910 C CA . LEU A 1 111 ? -8.955 -12.686 15.830 1.00 93.69 111 LEU A CA 1
ATOM 911 C C . LEU A 1 111 ? -9.981 -13.275 14.861 1.00 93.69 111 LEU A C 1
ATOM 913 O O . LEU A 1 111 ? -9.701 -13.324 13.667 1.00 93.69 111 LEU A O 1
ATOM 917 N N . VAL A 1 112 ? -11.171 -13.646 15.340 1.00 94.56 112 VAL A N 1
ATOM 918 C CA . VAL A 1 112 ? -12.250 -14.173 14.487 1.00 94.56 112 VAL A CA 1
ATOM 919 C C . VAL A 1 112 ? -12.598 -13.175 13.383 1.00 94.56 112 VAL A C 1
ATOM 921 O O . VAL A 1 112 ? -12.613 -13.551 12.214 1.00 94.56 112 VAL A O 1
ATOM 924 N N . LEU A 1 113 ? -12.779 -11.895 13.722 1.00 90.44 113 LEU A N 1
ATOM 925 C CA . LEU A 1 113 ? -13.074 -10.843 12.742 1.00 90.44 113 LEU A CA 1
ATOM 926 C C . LEU A 1 113 ? -11.949 -10.652 11.710 1.00 90.44 113 LEU A C 1
ATOM 928 O O . LEU A 1 113 ? -12.226 -10.326 10.560 1.00 90.44 113 LEU A O 1
ATOM 932 N N . ARG A 1 114 ? -10.684 -10.881 12.088 1.00 90.31 114 ARG A N 1
ATOM 933 C CA . ARG A 1 114 ? -9.528 -10.805 11.175 1.00 90.31 114 ARG A CA 1
ATOM 934 C C . ARG A 1 114 ? -9.377 -12.010 10.247 1.00 90.31 114 ARG A C 1
ATOM 936 O O . ARG A 1 114 ? -8.690 -11.895 9.238 1.00 90.31 114 ARG A O 1
ATOM 943 N N . MET A 1 115 ? -9.962 -13.152 10.599 1.00 93.19 115 MET A N 1
ATOM 944 C CA . MET A 1 115 ? -9.899 -14.373 9.787 1.00 93.19 115 MET A CA 1
ATOM 945 C C . MET A 1 115 ? -10.981 -14.413 8.705 1.00 93.19 115 MET A C 1
ATOM 947 O O . MET A 1 115 ? -10.854 -15.182 7.753 1.00 93.19 115 MET A O 1
ATOM 951 N N . VAL A 1 116 ? -12.035 -13.600 8.831 1.00 91.38 116 VAL A N 1
ATOM 952 C CA . VAL A 1 116 ? -13.073 -13.513 7.803 1.00 91.38 116 VAL A CA 1
ATOM 953 C C . VAL A 1 116 ? -12.478 -12.905 6.526 1.00 91.38 116 VAL A C 1
ATOM 955 O O . VAL A 1 116 ? -11.830 -11.857 6.591 1.00 91.38 116 VAL A O 1
ATOM 958 N N . PRO A 1 117 ? -12.696 -13.520 5.349 1.00 89.00 117 PRO A N 1
ATOM 959 C CA . PRO A 1 117 ? -12.189 -12.990 4.090 1.00 89.00 117 PRO A CA 1
ATOM 960 C C . PRO A 1 117 ? -12.731 -11.587 3.821 1.00 89.00 117 PRO A C 1
ATOM 962 O O . PRO A 1 117 ? -13.947 -11.385 3.841 1.00 89.00 117 PRO A O 1
ATOM 965 N N . GLY A 1 118 ? -11.846 -10.643 3.482 1.00 83.06 118 GLY A N 1
ATOM 966 C CA . GLY A 1 118 ? -12.217 -9.246 3.221 1.00 83.06 118 GLY A CA 1
ATOM 967 C C . GLY A 1 118 ? -13.312 -9.081 2.158 1.00 83.06 118 GLY A C 1
ATOM 968 O O . GLY A 1 118 ? -14.180 -8.225 2.300 1.00 83.06 118 GLY A O 1
ATOM 969 N N . MET A 1 119 ? -13.343 -9.969 1.155 1.00 88.25 119 MET A N 1
ATOM 970 C CA . MET A 1 119 ? -14.373 -10.009 0.104 1.00 88.25 119 MET A CA 1
ATOM 971 C C . MET A 1 119 ? -15.803 -10.128 0.656 1.00 88.25 119 MET A C 1
ATOM 973 O O . MET A 1 119 ? -16.735 -9.587 0.066 1.00 88.25 119 MET A O 1
ATOM 977 N N . THR A 1 120 ? -15.983 -10.784 1.807 1.00 91.00 120 THR A N 1
ATOM 978 C CA . THR A 1 120 ? -17.295 -10.993 2.448 1.00 91.00 120 THR A CA 1
ATOM 979 C C . THR A 1 120 ? -17.966 -9.675 2.829 1.00 91.00 120 THR A C 1
ATOM 981 O O . THR A 1 120 ? -19.189 -9.558 2.797 1.00 91.00 120 THR A O 1
ATOM 984 N N . TYR A 1 121 ? -17.168 -8.666 3.181 1.00 88.75 121 TYR A N 1
ATOM 985 C CA . TYR A 1 121 ? -17.670 -7.397 3.697 1.00 88.75 121 TYR A CA 1
ATOM 986 C C . TYR A 1 121 ? -17.931 -6.346 2.613 1.00 88.75 121 TYR A C 1
ATOM 988 O O . TYR A 1 121 ? -18.554 -5.329 2.908 1.00 88.75 121 TYR A O 1
ATOM 996 N N . ILE A 1 122 ? -17.524 -6.594 1.362 1.00 90.62 122 ILE A N 1
ATOM 997 C CA . ILE A 1 122 ? -17.651 -5.621 0.266 1.00 90.62 122 ILE A CA 1
ATOM 998 C C . ILE A 1 122 ? -19.120 -5.255 0.013 1.00 90.62 122 ILE A C 1
ATOM 1000 O O . ILE A 1 122 ? -19.464 -4.075 0.010 1.00 90.62 122 ILE A O 1
ATOM 1004 N N . ILE A 1 123 ? -20.002 -6.249 -0.160 1.00 92.25 123 ILE A N 1
ATOM 1005 C CA . ILE A 1 123 ? -21.425 -6.001 -0.457 1.00 92.25 123 ILE A CA 1
ATOM 1006 C C . ILE A 1 123 ? -22.124 -5.279 0.710 1.00 92.25 123 ILE A C 1
ATOM 1008 O O . ILE A 1 123 ? -22.771 -4.258 0.462 1.00 92.25 123 ILE A O 1
ATOM 1012 N N . PRO A 1 124 ? -21.994 -5.734 1.976 1.00 91.38 124 PRO A N 1
ATOM 1013 C CA . PRO A 1 124 ? -22.572 -5.017 3.109 1.00 91.38 124 PRO A CA 1
ATOM 1014 C C . PRO A 1 124 ? -22.088 -3.569 3.222 1.00 91.38 124 PRO A C 1
ATOM 1016 O O . PRO A 1 124 ? -22.913 -2.670 3.390 1.00 91.38 124 PRO A O 1
ATOM 1019 N N . PHE A 1 125 ? -20.780 -3.316 3.091 1.00 89.88 125 PHE A N 1
ATOM 1020 C CA . PHE A 1 125 ? -20.252 -1.954 3.181 1.00 89.88 125 PHE A CA 1
ATOM 1021 C C . PHE A 1 125 ? -20.721 -1.070 2.033 1.00 89.88 125 PHE A C 1
ATOM 1023 O O . PHE A 1 125 ? -21.089 0.074 2.284 1.00 89.88 125 PHE A O 1
ATOM 1030 N N . PHE A 1 126 ? -20.815 -1.600 0.812 1.00 90.00 126 PHE A N 1
ATOM 1031 C CA . PHE A 1 126 ? -21.378 -0.860 -0.315 1.00 90.00 126 PHE A CA 1
ATOM 1032 C C . PHE A 1 126 ? -22.813 -0.393 -0.033 1.00 90.00 126 PHE A C 1
ATOM 1034 O O . PHE A 1 126 ? -23.140 0.772 -0.258 1.00 90.00 126 PHE A O 1
ATOM 1041 N N . ILE A 1 127 ? -23.669 -1.273 0.502 1.00 92.06 127 ILE A N 1
ATOM 1042 C CA . ILE A 1 127 ? -25.055 -0.917 0.847 1.00 92.06 127 ILE A CA 1
ATOM 1043 C C . ILE A 1 127 ? -25.080 0.162 1.936 1.00 92.06 127 ILE A C 1
ATOM 1045 O O . ILE A 1 127 ? -25.819 1.137 1.801 1.00 92.06 127 ILE A O 1
ATOM 1049 N N . ILE A 1 128 ? -24.259 0.018 2.980 1.00 92.44 128 ILE A N 1
ATOM 1050 C CA . ILE A 1 128 ? -24.167 0.998 4.071 1.00 92.44 128 ILE A CA 1
ATOM 1051 C C . ILE A 1 128 ? -23.719 2.359 3.528 1.00 92.44 128 ILE A C 1
ATOM 1053 O O . ILE A 1 128 ? -24.394 3.356 3.769 1.00 92.44 128 ILE A O 1
ATOM 1057 N N . TYR A 1 129 ? -22.637 2.403 2.747 1.00 91.56 129 TYR A N 1
ATOM 1058 C CA . TYR A 1 129 ? -22.097 3.636 2.162 1.00 91.56 129 TYR A CA 1
ATOM 1059 C C . TYR A 1 129 ? -23.080 4.295 1.199 1.00 91.56 129 TYR A C 1
ATOM 1061 O O . TYR A 1 129 ? -23.204 5.521 1.188 1.00 91.56 129 TYR A O 1
ATOM 1069 N N . LYS A 1 130 ? -23.847 3.493 0.453 1.00 90.06 130 LYS A N 1
ATOM 1070 C CA . LYS A 1 130 ? -24.940 3.984 -0.388 1.00 90.06 130 LYS A CA 1
ATOM 1071 C C . LYS A 1 130 ? -26.041 4.648 0.432 1.00 90.06 130 LYS A C 1
ATOM 1073 O O . LYS A 1 130 ? -26.496 5.727 0.069 1.00 90.06 130 LYS A O 1
ATOM 1078 N N . GLN A 1 131 ? -26.475 4.013 1.518 1.00 92.62 131 GLN A N 1
ATOM 1079 C CA . GLN A 1 131 ? -27.570 4.515 2.353 1.00 92.62 131 GLN A CA 1
ATOM 1080 C C . GLN A 1 131 ? -27.210 5.812 3.079 1.00 92.62 131 GLN A C 1
ATOM 1082 O O . GLN A 1 131 ? -28.058 6.688 3.217 1.00 92.62 131 GLN A O 1
ATOM 1087 N N . ILE A 1 132 ? -25.958 5.948 3.510 1.00 92.44 132 ILE A N 1
ATOM 1088 C CA . ILE A 1 132 ? -25.471 7.138 4.220 1.00 92.44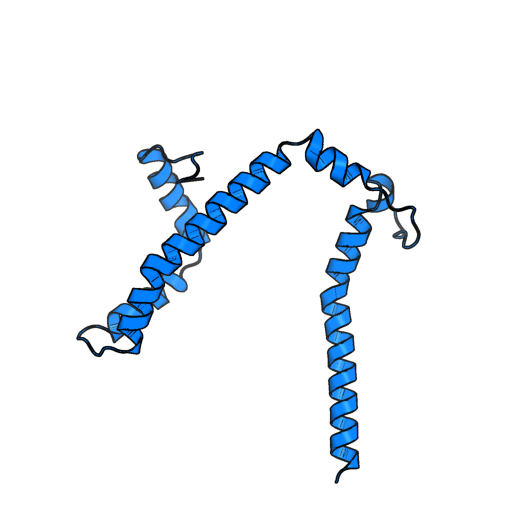 132 ILE A CA 1
ATOM 1089 C C . ILE A 1 132 ? -24.898 8.215 3.281 1.00 92.44 132 ILE A C 1
ATOM 1091 O O . ILE A 1 132 ? -24.375 9.216 3.759 1.00 92.44 132 ILE A O 1
ATOM 1095 N N . GLY A 1 133 ? -24.984 8.021 1.958 1.00 87.88 133 GLY A N 1
ATOM 1096 C CA . GLY A 1 133 ? -24.542 9.000 0.957 1.00 87.88 133 GLY A CA 1
ATOM 1097 C C . GLY A 1 133 ? -23.025 9.209 0.886 1.00 87.88 133 GLY A C 1
ATOM 1098 O O . GLY A 1 133 ? -22.577 10.261 0.446 1.00 87.88 133 GLY A O 1
ATOM 1099 N N . LEU A 1 134 ? -22.236 8.227 1.332 1.00 89.38 134 LEU A N 1
ATOM 1100 C CA . LEU A 1 134 ? -20.771 8.292 1.373 1.00 89.38 134 LEU A CA 1
ATOM 1101 C C . LEU A 1 134 ? -20.088 7.705 0.128 1.00 89.38 134 LEU A C 1
ATOM 1103 O O . LEU A 1 134 ? -18.863 7.792 0.020 1.00 89.38 134 LEU A O 1
ATOM 1107 N N . LEU A 1 135 ? -20.855 7.142 -0.814 1.00 83.31 135 LEU A N 1
ATOM 1108 C CA . LEU A 1 135 ? -20.316 6.668 -2.092 1.00 83.31 135 LEU A CA 1
ATOM 1109 C C . LEU A 1 135 ? -19.622 7.803 -2.851 1.00 83.31 135 LEU A C 1
ATOM 1111 O O . LEU A 1 135 ? -20.108 8.932 -2.873 1.00 83.31 135 LEU A O 1
ATOM 1115 N N . ASP A 1 136 ? -18.492 7.480 -3.476 1.00 80.00 136 ASP A N 1
ATOM 1116 C CA . ASP A 1 136 ? -17.669 8.404 -4.264 1.00 80.00 136 ASP A CA 1
ATOM 1117 C C . ASP A 1 136 ? -17.132 9.635 -3.493 1.00 80.00 136 ASP A C 1
ATOM 1119 O O . ASP A 1 136 ? -16.730 10.635 -4.093 1.00 80.00 136 ASP A O 1
ATOM 1123 N N . THR A 1 137 ? -17.044 9.563 -2.157 1.00 83.88 137 THR A N 1
ATOM 1124 C CA . THR A 1 137 ? -16.422 10.596 -1.301 1.00 83.88 137 THR A CA 1
ATOM 1125 C C . THR A 1 137 ? -15.121 10.116 -0.658 1.00 83.88 137 THR A C 1
ATOM 1127 O O . THR A 1 137 ? -14.985 8.939 -0.375 1.00 83.88 137 THR A O 1
ATOM 1130 N N . HIS A 1 138 ? -14.169 10.992 -0.307 1.00 73.25 138 HIS A N 1
ATOM 1131 C CA . HIS A 1 138 ? -12.911 10.579 0.363 1.00 73.25 138 HIS A CA 1
ATOM 1132 C C . HIS A 1 138 ? -13.100 9.822 1.691 1.00 73.25 138 HIS A C 1
ATOM 1134 O O . HIS A 1 138 ? -12.155 9.209 2.178 1.00 73.25 138 HIS A O 1
ATOM 1140 N N . PHE A 1 139 ? -14.300 9.872 2.273 1.00 72.75 139 PHE A N 1
ATOM 1141 C CA . PHE A 1 139 ? -14.671 9.159 3.494 1.00 72.75 139 PHE A CA 1
ATOM 1142 C C . PHE A 1 139 ? -15.292 7.772 3.240 1.00 72.75 139 PHE A C 1
ATOM 1144 O O . PHE A 1 139 ? -15.322 6.967 4.170 1.00 72.75 139 PHE A O 1
ATOM 1151 N N . GLY A 1 140 ? -15.784 7.491 2.026 1.00 60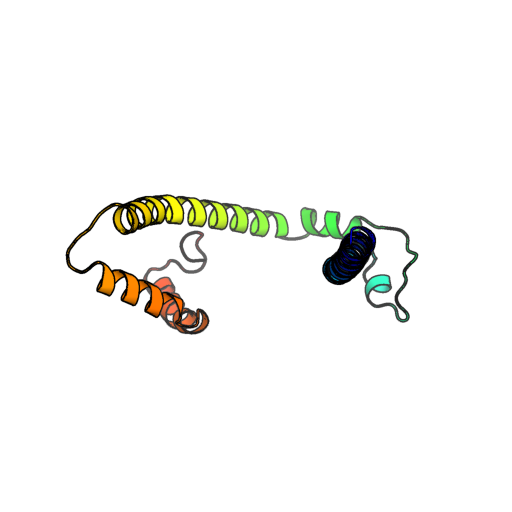.88 140 GLY A N 1
ATOM 1152 C CA . GLY A 1 140 ? -16.423 6.217 1.657 1.00 60.88 140 GLY A CA 1
ATOM 1153 C C . GLY A 1 140 ? -16.014 5.627 0.299 1.00 60.88 140 GLY A C 1
ATOM 1154 O O . GLY A 1 140 ? -16.614 4.637 -0.110 1.00 60.88 140 GLY A O 1
ATOM 1155 N N . LEU A 1 141 ? -15.041 6.237 -0.389 1.00 59.53 141 LEU A N 1
ATOM 1156 C CA . LEU A 1 141 ? -14.441 5.811 -1.664 1.00 59.53 141 LEU A CA 1
ATOM 1157 C C . LEU A 1 141 ? -13.695 4.484 -1.533 1.00 59.53 141 LEU A C 1
ATOM 1159 O O . LEU A 1 141 ? -12.838 4.382 -0.625 1.00 59.53 141 LEU A O 1
#

Sequence (141 aa):
MVSRRLRTKIILSVVGIAWLMAVLFPFYWLLMLSLKTQQQAFAYPPLFLFNPTGEHYLDLFLNTDFPRFFRNSIYVAIGTVVLSMVVGVPAAYTFSRWRFRGKGLMLAWILVLRMVPGMTYIIPFFIIYKQIGLLDTHFGL

Foldseek 3Di:
DVVVVVVVVVVVVVVVVVVVCVVCVVVVLVVVLCQDDPCQNPDPPRDPDDDGDCVSVVCCVPVDCNVVVVVLCVVLVVVCVVVCCVPVVVVVCCLVPDDDPCSVVVVVVVVVVVPPDPVVCPVVLVVVCVVVVNPPHSVRD

Secondary structure (DSSP, 8-state):
-HHHHHHHHHHHHHHHHHHHHHHHHHHHHHHHHHTS-HHHHT-SSPPSS-----HHHHHHHHSSSHHHHHHHHHHHHHHHHHHHHHHHHHHHHHHHH---TTHHHHHHHHHHHHHS-GGGGHHHHHHHHHHTT-TTSTTT-

Radius of gyration: 24.93 Å; chains: 1; bounding box: 64×43×63 Å